Protein AF-A0A2C9WGQ6-F1 (afdb_monomer_lite)

Secondary structure (DSSP, 8-state):
--HHHHHHHHHHH-TTHHHHHHHHHHH-HHHHHHHHHHHHTSTTHHHHHHSTTHHHHHHHHHHHHSSSHHHHHHHHHHGGGGGGGGSTTTHHHHHTTTT--

InterPro domains:
  IPR001313 Pumilio RNA-binding repeat [PF22493] (8-82)
  IPR001313 Pumilio RNA-binding repeat [PS50302] (38-76)
  IPR001313 Pumilio RNA-binding repeat [SM00025] (2-37)
  IPR001313 Pumilio RNA-binding repeat [SM00025] (40-75)
  IPR011989 Armadillo-like helical [G3DSA:1.25.10.10] (3-96)
  IPR016024 Armadillo-type fold [SSF48371] (8-94)
  IPR033133 Pumilio homology domain [PS50303] (1-101)

Structure (mmCIF, N/CA/C/O backbone):
data_AF-A0A2C9WGQ6-F1
#
_entry.id   AF-A0A2C9WGQ6-F1
#
loop_
_atom_site.group_PDB
_atom_site.id
_atom_site.type_symbol
_atom_site.label_atom_id
_atom_site.label_alt_id
_atom_site.label_comp_id
_atom_site.label_asym_id
_atom_site.label_entity_id
_atom_site.label_seq_id
_atom_site.pdbx_PDB_ins_code
_atom_site.Cartn_x
_atom_site.Cartn_y
_atom_site.Cartn_z
_atom_site.occupancy
_atom_site.B_iso_or_equiv
_atom_site.auth_seq_id
_atom_site.auth_comp_id
_atom_site.auth_asym_id
_atom_site.auth_atom_id
_atom_site.pdbx_PDB_model_num
ATOM 1 N N . MET A 1 1 ? -4.616 17.389 -10.072 1.00 47.91 1 MET A N 1
ATOM 2 C CA . MET A 1 1 ? -4.421 15.949 -10.373 1.00 47.91 1 MET A CA 1
ATOM 3 C C . MET A 1 1 ? -3.066 15.595 -11.039 1.00 47.91 1 MET A C 1
ATOM 5 O O . MET A 1 1 ? -2.998 14.593 -11.734 1.00 47.91 1 MET A O 1
ATOM 9 N N . GLY A 1 2 ? -1.965 16.351 -10.857 1.00 51.56 2 GLY A N 1
ATOM 10 C CA . GLY A 1 2 ? -0.686 16.067 -11.560 1.00 51.56 2 GLY A CA 1
ATOM 11 C C . GLY A 1 2 ? 0.475 15.592 -10.676 1.00 51.56 2 GLY A C 1
ATOM 12 O O . GLY A 1 2 ? 1.221 14.695 -11.053 1.00 51.56 2 GLY A O 1
ATOM 13 N N . ILE A 1 3 ? 0.613 16.164 -9.478 1.00 53.56 3 ILE A N 1
ATOM 14 C CA . ILE A 1 3 ? 1.797 15.960 -8.627 1.00 53.56 3 ILE A CA 1
ATOM 15 C C . ILE A 1 3 ? 1.795 14.575 -7.973 1.00 53.56 3 ILE A C 1
ATOM 17 O O . ILE A 1 3 ? 2.830 13.920 -7.933 1.00 53.56 3 ILE A O 1
ATOM 21 N N . VAL A 1 4 ? 0.629 14.097 -7.528 1.00 53.28 4 VAL A N 1
ATOM 22 C CA . VAL A 1 4 ? 0.525 12.810 -6.823 1.00 53.28 4 VAL A CA 1
ATOM 23 C C . VAL A 1 4 ? 0.711 11.625 -7.777 1.00 53.28 4 VAL A C 1
ATOM 25 O O . VAL A 1 4 ? 1.389 10.672 -7.422 1.00 53.28 4 VAL A O 1
ATOM 28 N N . LYS A 1 5 ? 0.233 11.707 -9.028 1.00 61.09 5 LYS A N 1
ATOM 29 C CA . LYS A 1 5 ? 0.490 10.683 -10.062 1.00 61.09 5 LYS A CA 1
ATOM 30 C C . LYS A 1 5 ? 1.968 10.564 -10.430 1.00 61.09 5 LYS A C 1
ATOM 32 O O . LYS A 1 5 ? 2.477 9.456 -10.566 1.00 61.09 5 LYS A O 1
ATOM 37 N N . LEU A 1 6 ? 2.658 11.698 -10.565 1.00 61.84 6 LEU A N 1
ATOM 38 C CA . LEU A 1 6 ? 4.110 11.724 -10.766 1.00 61.84 6 LEU A CA 1
ATOM 39 C C . LEU A 1 6 ? 4.846 11.144 -9.553 1.00 61.84 6 LEU A C 1
ATOM 41 O O . LEU A 1 6 ? 5.769 10.354 -9.728 1.00 61.84 6 LEU A O 1
ATOM 45 N N . TRP A 1 7 ? 4.381 11.458 -8.342 1.00 64.50 7 TRP A N 1
ATOM 46 C CA . TRP A 1 7 ? 4.874 10.854 -7.105 1.00 64.50 7 TRP A CA 1
ATOM 47 C C . TRP A 1 7 ? 4.676 9.336 -7.077 1.00 64.50 7 TRP A C 1
ATOM 49 O O . TRP A 1 7 ? 5.628 8.618 -6.803 1.00 64.50 7 TRP A O 1
ATOM 59 N N . VAL A 1 8 ? 3.487 8.826 -7.411 1.00 63.38 8 VAL A N 1
ATOM 60 C CA . VAL A 1 8 ? 3.211 7.382 -7.427 1.00 63.38 8 VAL A CA 1
ATOM 61 C C . VAL A 1 8 ? 4.051 6.661 -8.480 1.00 63.38 8 VAL A C 1
ATOM 63 O O . VAL A 1 8 ? 4.644 5.633 -8.170 1.00 63.38 8 VAL A O 1
ATOM 66 N N . SER A 1 9 ? 4.213 7.220 -9.681 1.00 63.38 9 SER A N 1
ATOM 67 C CA . SER A 1 9 ? 5.140 6.659 -10.677 1.00 63.38 9 SER A CA 1
ATOM 68 C C . SER A 1 9 ? 6.601 6.675 -10.210 1.00 63.38 9 SER A C 1
ATOM 70 O O . SER A 1 9 ? 7.330 5.724 -10.485 1.00 63.38 9 SER A O 1
ATOM 72 N N . MET A 1 10 ? 7.036 7.702 -9.470 1.00 61.62 10 MET A N 1
ATOM 73 C CA . MET A 1 10 ? 8.375 7.737 -8.858 1.00 61.62 10 MET A CA 1
ATOM 74 C C . MET A 1 10 ? 8.555 6.678 -7.756 1.00 61.62 10 MET A C 1
ATOM 76 O O . MET A 1 10 ? 9.676 6.225 -7.528 1.00 61.62 10 MET A O 1
ATOM 80 N N . LEU A 1 11 ? 7.480 6.252 -7.083 1.00 62.12 11 LEU A N 1
ATOM 81 C CA . LEU A 1 11 ? 7.534 5.216 -6.041 1.00 62.12 11 LEU A CA 1
ATOM 82 C C . LEU A 1 11 ? 7.781 3.815 -6.590 1.00 62.12 11 LEU A C 1
ATOM 84 O O . LEU A 1 11 ? 8.416 3.012 -5.914 1.00 62.12 11 LEU A O 1
ATOM 88 N N . ILE A 1 12 ? 7.277 3.527 -7.791 1.00 57.38 12 ILE A N 1
ATOM 89 C CA . ILE A 1 12 ? 7.380 2.202 -8.421 1.00 57.38 12 ILE A CA 1
ATOM 90 C C . ILE A 1 12 ? 8.818 1.939 -8.913 1.00 57.38 12 ILE A C 1
ATOM 92 O O . ILE A 1 12 ? 9.214 0.793 -9.086 1.00 57.38 12 ILE A O 1
ATOM 96 N N . GLY A 1 13 ? 9.626 2.988 -9.109 1.00 56.69 13 GLY A N 1
ATOM 97 C CA . GLY A 1 13 ? 10.996 2.868 -9.621 1.00 56.69 13 GLY A CA 1
ATOM 98 C C . GLY A 1 13 ? 12.110 2.913 -8.571 1.00 56.69 13 GLY A C 1
ATOM 99 O O . GLY A 1 13 ? 13.167 2.334 -8.797 1.00 56.69 13 GLY A O 1
ATOM 100 N N . GLU A 1 14 ? 11.905 3.580 -7.429 1.00 58.41 14 GLU A N 1
ATOM 101 C CA . GLU A 1 14 ? 13.015 4.015 -6.567 1.00 58.41 14 GLU A CA 1
ATOM 102 C C . GLU A 1 14 ? 12.894 3.508 -5.116 1.00 58.41 14 GLU A C 1
ATOM 104 O O . GLU A 1 14 ? 11.983 3.874 -4.369 1.00 58.41 14 GLU A O 1
ATOM 109 N N . LYS A 1 15 ? 13.899 2.745 -4.659 1.00 55.25 15 LYS A N 1
ATOM 110 C CA . LYS A 1 15 ? 14.015 2.177 -3.293 1.00 55.25 15 LYS A CA 1
ATOM 111 C C . LYS A 1 15 ? 13.942 3.217 -2.158 1.00 55.25 15 LYS A C 1
ATOM 113 O O . LYS A 1 15 ? 13.620 2.872 -1.019 1.00 55.25 15 LYS A O 1
ATOM 118 N N . PHE A 1 16 ? 14.272 4.481 -2.431 1.00 56.97 16 PHE A N 1
ATOM 119 C CA . PHE A 1 16 ? 14.256 5.552 -1.427 1.00 56.97 16 PHE A CA 1
ATOM 120 C C . PHE A 1 16 ? 12.883 6.213 -1.277 1.00 56.97 16 PHE A C 1
ATOM 122 O O . PHE A 1 16 ? 12.516 6.606 -0.168 1.00 56.97 16 PHE A O 1
ATOM 129 N N . SER A 1 17 ? 12.098 6.281 -2.352 1.00 62.12 17 SER A N 1
ATOM 130 C CA . SER A 1 17 ? 10.806 6.972 -2.357 1.00 62.12 17 SER A CA 1
ATOM 131 C C . SER A 1 17 ? 9.753 6.244 -1.515 1.00 62.12 17 SER A C 1
ATOM 133 O O . SER A 1 17 ? 8.945 6.893 -0.848 1.00 62.12 17 SER A O 1
ATOM 135 N N . SER A 1 18 ? 9.797 4.908 -1.454 1.00 65.19 18 SER A N 1
ATOM 136 C CA . SER A 1 18 ? 8.864 4.105 -0.644 1.00 65.19 18 SER A CA 1
ATOM 137 C C . SER A 1 18 ? 8.924 4.445 0.852 1.00 65.19 18 SER A C 1
ATOM 139 O O . SER A 1 18 ? 7.886 4.536 1.508 1.00 65.19 18 SER A O 1
ATOM 141 N N . HIS A 1 19 ? 10.115 4.745 1.380 1.00 67.81 19 HIS A N 1
ATOM 142 C CA . HIS A 1 19 ? 10.305 5.158 2.775 1.00 67.81 19 HIS A CA 1
ATOM 143 C C . HIS A 1 19 ? 9.742 6.553 3.066 1.00 67.81 19 HIS A C 1
ATOM 145 O O . HIS A 1 19 ? 9.249 6.813 4.168 1.00 67.81 19 HIS A O 1
ATOM 151 N N . VAL A 1 20 ? 9.827 7.467 2.094 1.00 68.38 20 VAL A N 1
ATOM 152 C CA . VAL A 1 20 ? 9.270 8.820 2.228 1.00 68.38 20 VAL A CA 1
ATOM 153 C C . VAL A 1 20 ? 7.752 8.741 2.295 1.00 68.38 20 VAL A C 1
ATOM 155 O O . VAL A 1 20 ? 7.150 9.373 3.156 1.00 68.38 20 VAL A O 1
ATOM 158 N N . VAL A 1 21 ? 7.134 7.906 1.460 1.00 67.38 21 VAL A N 1
ATOM 159 C CA . VAL A 1 21 ? 5.676 7.749 1.448 1.00 67.38 21 VAL A CA 1
ATOM 160 C C . VAL A 1 21 ? 5.156 7.035 2.679 1.00 67.38 21 VAL A C 1
ATOM 162 O O . VAL A 1 21 ? 4.131 7.447 3.214 1.00 67.38 21 VAL A O 1
ATOM 165 N N . GLU A 1 22 ? 5.880 6.051 3.203 1.00 69.44 22 GLU A N 1
ATOM 166 C CA . GLU A 1 22 ? 5.531 5.462 4.493 1.00 69.44 22 GLU A CA 1
ATOM 167 C C . GLU A 1 22 ? 5.555 6.512 5.617 1.00 69.44 22 GLU A C 1
ATOM 169 O O . GLU A 1 22 ? 4.627 6.592 6.427 1.00 69.44 22 GLU A O 1
ATOM 174 N N . LYS A 1 23 ? 6.569 7.391 5.628 1.00 71.00 23 LYS A N 1
ATOM 175 C CA . LYS A 1 23 ? 6.609 8.522 6.563 1.00 71.00 23 LYS A CA 1
ATOM 176 C C . LYS A 1 23 ? 5.469 9.508 6.318 1.00 71.00 23 LYS A C 1
ATOM 178 O O . LYS A 1 23 ? 4.861 9.926 7.299 1.00 71.00 23 LYS A O 1
ATOM 183 N N . CYS A 1 24 ? 5.150 9.861 5.076 1.00 71.44 24 CYS A N 1
ATOM 184 C CA . CYS A 1 24 ? 4.039 10.762 4.765 1.00 71.44 24 CYS A CA 1
ATOM 185 C C . CYS A 1 24 ? 2.698 10.171 5.207 1.00 71.44 24 CYS A C 1
ATOM 187 O O . CYS A 1 24 ? 1.962 10.844 5.914 1.00 71.44 24 CYS A O 1
ATOM 189 N N . LEU A 1 25 ? 2.415 8.902 4.902 1.00 71.81 25 LEU A N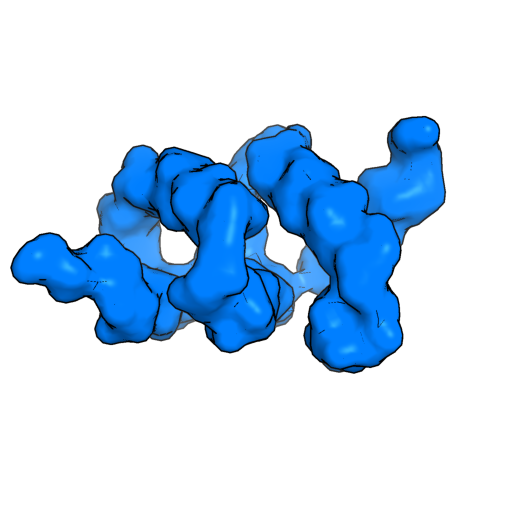 1
ATOM 190 C CA . LEU A 1 25 ? 1.202 8.213 5.358 1.00 71.81 25 LEU A CA 1
ATOM 191 C C . LEU A 1 25 ? 1.074 8.229 6.890 1.00 71.81 25 LEU A C 1
ATOM 193 O O . LEU A 1 25 ? -0.036 8.339 7.420 1.00 71.81 25 LEU A O 1
ATOM 197 N N . LYS A 1 26 ? 2.205 8.135 7.601 1.00 70.69 26 LYS A N 1
ATOM 198 C CA . LYS A 1 26 ? 2.259 8.112 9.067 1.00 70.69 26 LYS A CA 1
ATOM 199 C C . LYS A 1 26 ? 2.158 9.497 9.716 1.00 70.69 26 LYS A C 1
ATOM 201 O O . LYS A 1 26 ? 1.606 9.588 10.805 1.00 70.69 26 LYS A O 1
ATOM 206 N N . HIS A 1 27 ? 2.685 10.548 9.084 1.00 71.69 27 HIS A N 1
ATOM 207 C CA . HIS A 1 27 ? 2.777 11.890 9.683 1.00 71.69 27 HIS A CA 1
ATOM 208 C C . HIS A 1 27 ? 1.782 12.907 9.103 1.00 71.69 27 HIS A C 1
ATOM 210 O O . HIS A 1 27 ? 1.551 13.933 9.733 1.00 71.69 27 HIS A O 1
ATOM 216 N N . LEU A 1 28 ? 1.198 12.649 7.929 1.00 69.38 28 LEU A N 1
ATOM 217 C CA . LEU A 1 28 ? 0.277 13.557 7.240 1.00 69.38 28 LEU A CA 1
ATOM 218 C C . LEU A 1 28 ? -1.091 12.887 7.094 1.00 69.38 28 LEU A C 1
ATOM 220 O O . LEU A 1 28 ? -1.316 12.099 6.176 1.00 69.38 28 LEU A O 1
ATOM 224 N N . ASP A 1 29 ? -2.004 13.204 8.010 1.00 69.31 29 ASP A N 1
ATOM 225 C CA . ASP A 1 29 ? -3.366 12.661 7.998 1.00 69.31 29 ASP A CA 1
ATOM 226 C C . ASP A 1 29 ? -4.188 13.222 6.822 1.00 69.31 29 ASP A C 1
ATOM 228 O O . ASP A 1 29 ? -4.802 12.462 6.081 1.00 69.31 29 ASP A O 1
ATOM 232 N N . GLU A 1 30 ? -4.083 14.530 6.553 1.00 69.62 30 GLU A N 1
ATOM 233 C CA . GLU A 1 30 ? -4.812 15.207 5.464 1.00 69.62 30 GLU A CA 1
ATOM 234 C C . GLU A 1 30 ? -4.429 14.693 4.068 1.00 69.62 30 GLU A C 1
ATOM 236 O O . GLU A 1 30 ? -5.261 14.608 3.168 1.00 69.62 30 GLU A O 1
ATOM 241 N N . SER A 1 31 ? -3.167 14.302 3.873 1.00 72.19 31 SER A N 1
ATOM 242 C CA . SER A 1 31 ? -2.709 13.739 2.598 1.00 72.19 31 SER A CA 1
ATOM 243 C C . SER A 1 31 ? -2.963 12.235 2.485 1.00 72.19 31 SER A C 1
ATOM 245 O O . SER A 1 31 ? -2.860 11.689 1.387 1.00 72.19 31 SER A O 1
ATOM 247 N N . ARG A 1 32 ? -3.300 11.543 3.584 1.00 77.62 32 ARG A N 1
ATOM 248 C CA . ARG A 1 32 ? -3.502 10.086 3.593 1.00 77.62 32 ARG A CA 1
ATOM 249 C C . ARG A 1 32 ? -4.655 9.677 2.690 1.00 77.62 32 ARG A C 1
ATOM 251 O O . ARG A 1 32 ? -4.494 8.766 1.884 1.00 77.62 32 ARG A O 1
ATOM 258 N N . GLU A 1 33 ? -5.789 10.357 2.813 1.00 81.12 33 GLU A N 1
ATOM 259 C CA . GLU A 1 33 ? -6.967 10.109 1.981 1.00 81.12 33 GLU A CA 1
ATOM 260 C C . GLU A 1 33 ? -6.628 10.263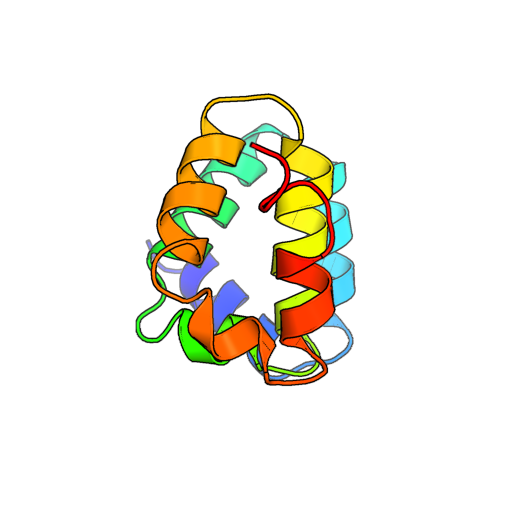 0.496 1.00 81.12 33 GLU A C 1
ATOM 262 O O . GLU A 1 33 ? -6.860 9.347 -0.293 1.00 81.12 33 GLU A O 1
ATOM 267 N N . GLN A 1 34 ? -5.971 11.366 0.125 1.00 80.44 34 GLN A N 1
ATOM 268 C CA . GLN A 1 34 ? -5.569 11.616 -1.259 1.00 80.44 34 GLN A CA 1
ATOM 269 C C . GLN A 1 34 ? -4.598 10.553 -1.789 1.00 80.44 34 GLN A C 1
ATOM 271 O O . GLN A 1 34 ? -4.760 10.086 -2.915 1.00 80.44 34 GLN A O 1
ATOM 276 N N . ILE A 1 35 ? -3.608 10.143 -0.986 1.00 78.50 35 ILE A N 1
ATOM 277 C CA . ILE A 1 35 ? -2.643 9.100 -1.367 1.00 78.50 35 ILE A CA 1
ATOM 278 C C . ILE A 1 35 ? -3.360 7.769 -1.604 1.00 78.50 35 ILE A C 1
ATOM 280 O O . ILE A 1 35 ? -3.070 7.089 -2.585 1.00 78.50 35 ILE A O 1
ATOM 284 N N . ILE A 1 36 ? -4.300 7.396 -0.736 1.00 82.38 36 ILE A N 1
ATOM 285 C CA . ILE A 1 36 ? -5.043 6.138 -0.858 1.00 82.38 36 ILE A CA 1
ATOM 286 C C . ILE A 1 36 ? -5.936 6.151 -2.091 1.00 82.38 36 ILE A C 1
ATOM 288 O O . ILE A 1 36 ? -5.902 5.194 -2.860 1.00 82.38 36 ILE A O 1
ATOM 292 N N . HIS A 1 37 ? -6.679 7.237 -2.309 1.00 83.81 37 HIS A N 1
ATOM 293 C CA . HIS A 1 37 ? -7.510 7.394 -3.499 1.00 83.81 37 HIS A CA 1
ATOM 294 C C . HIS A 1 37 ? -6.694 7.323 -4.792 1.00 83.81 37 HIS A C 1
ATOM 296 O O . HIS A 1 37 ? -7.144 6.728 -5.767 1.00 83.81 37 HIS A O 1
ATOM 302 N N . GLU A 1 38 ? -5.486 7.881 -4.812 1.00 81.50 38 GLU A N 1
ATOM 303 C CA . GLU A 1 38 ? -4.607 7.777 -5.977 1.00 81.50 38 GLU A CA 1
ATOM 304 C C . GLU A 1 38 ? -4.020 6.369 -6.127 1.00 81.50 38 GLU A C 1
ATOM 306 O O . GLU A 1 38 ? -3.994 5.859 -7.243 1.00 81.50 38 GLU A O 1
ATOM 311 N N . LEU A 1 39 ? -3.630 5.701 -5.032 1.00 80.06 39 LEU A N 1
ATOM 312 C CA . LEU A 1 39 ? -3.136 4.316 -5.055 1.00 80.06 39 LEU A CA 1
ATOM 313 C C . LEU A 1 39 ? -4.159 3.358 -5.673 1.00 80.06 39 LEU A C 1
ATOM 315 O O . LEU A 1 39 ? -3.802 2.594 -6.566 1.00 80.06 39 LEU A O 1
ATOM 319 N N . ILE A 1 40 ? -5.421 3.417 -5.243 1.00 83.12 40 ILE A N 1
ATOM 320 C CA . ILE A 1 40 ? -6.491 2.564 -5.793 1.00 83.12 40 ILE A CA 1
ATOM 321 C C . ILE A 1 40 ? -6.906 2.973 -7.216 1.00 83.12 40 ILE A C 1
ATOM 323 O O . ILE A 1 40 ? -7.476 2.170 -7.945 1.00 83.12 40 ILE A O 1
ATOM 327 N N . SER A 1 41 ? -6.620 4.216 -7.620 1.00 84.00 41 SER A N 1
ATOM 328 C CA . SER A 1 41 ? -6.895 4.744 -8.964 1.00 84.00 41 SER A CA 1
ATOM 329 C C . SER A 1 41 ? -5.787 4.395 -9.970 1.00 84.00 41 SER A C 1
ATOM 331 O O . SER A 1 41 ? -5.907 4.686 -11.165 1.00 84.00 41 SER A O 1
ATOM 333 N N . VAL A 1 42 ? -4.694 3.759 -9.524 1.00 79.88 42 VAL A N 1
ATOM 334 C CA . VAL A 1 42 ? -3.611 3.346 -10.420 1.00 79.88 42 VAL A CA 1
ATOM 335 C C . VAL A 1 42 ? -4.110 2.278 -11.398 1.00 79.88 42 VAL A C 1
ATOM 337 O O . VAL A 1 42 ? -4.548 1.204 -10.978 1.00 79.88 42 VAL A O 1
ATOM 340 N N . PRO A 1 43 ? -3.985 2.514 -12.719 1.0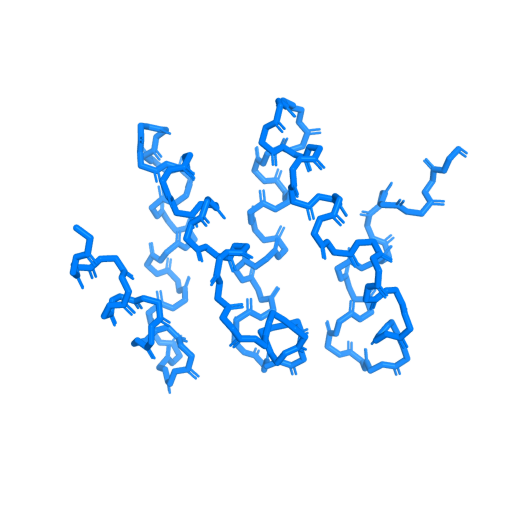0 70.06 43 PRO A N 1
ATOM 341 C CA . PRO A 1 43 ? -4.237 1.472 -13.698 1.00 70.06 43 PRO A CA 1
ATOM 342 C C . PRO A 1 43 ? -3.192 0.365 -13.517 1.00 70.06 43 PRO A C 1
ATOM 344 O O . PRO A 1 43 ? -1.994 0.626 -13.630 1.00 70.06 43 PRO A O 1
ATOM 347 N N . ARG A 1 44 ? -3.664 -0.865 -13.273 1.00 78.81 44 ARG A N 1
ATOM 348 C CA . ARG A 1 44 ? -2.875 -2.052 -12.883 1.00 78.81 44 ARG A CA 1
ATOM 349 C C . ARG A 1 44 ? -2.424 -2.052 -11.421 1.00 78.81 44 ARG A C 1
ATOM 351 O O . ARG A 1 44 ? -1.253 -2.278 -11.115 1.00 78.81 44 ARG A O 1
ATOM 358 N N . PHE A 1 45 ? -3.366 -1.845 -10.507 1.00 81.75 45 PHE A N 1
ATOM 359 C CA . PHE A 1 45 ? -3.144 -2.009 -9.070 1.00 81.75 45 PHE A CA 1
ATOM 360 C C . PHE A 1 45 ? -2.524 -3.379 -8.720 1.00 81.75 45 PHE A C 1
ATOM 362 O O . PHE A 1 45 ? -1.667 -3.462 -7.840 1.00 81.75 45 PHE A O 1
ATOM 369 N N . GLU A 1 46 ? -2.830 -4.443 -9.476 1.00 80.00 46 GLU A N 1
ATOM 370 C CA . GLU A 1 46 ? -2.186 -5.753 -9.325 1.00 80.00 46 GLU A CA 1
ATOM 371 C C . GLU A 1 46 ? -0.661 -5.735 -9.494 1.00 80.00 46 GLU A C 1
ATOM 373 O O . GLU A 1 46 ? 0.023 -6.583 -8.917 1.00 80.00 46 GLU A O 1
ATOM 378 N N . GLN A 1 47 ? -0.114 -4.798 -10.276 1.00 81.06 47 GLN A N 1
ATOM 379 C CA . GLN A 1 47 ? 1.332 -4.655 -10.426 1.00 81.06 47 GLN A CA 1
ATOM 380 C C . GLN A 1 47 ? 1.944 -4.045 -9.170 1.00 81.06 47 GLN A C 1
ATOM 382 O O . GLN A 1 47 ? 2.994 -4.507 -8.745 1.00 81.06 47 GLN A O 1
ATOM 387 N N . LEU A 1 48 ? 1.266 -3.094 -8.518 1.00 78.75 48 LEU A N 1
ATOM 388 C CA . LEU A 1 48 ? 1.726 -2.521 -7.248 1.00 78.75 48 LEU A CA 1
ATOM 389 C C . LEU A 1 48 ? 1.781 -3.567 -6.133 1.00 78.75 48 LEU A C 1
ATOM 391 O O . LEU A 1 48 ? 2.705 -3.564 -5.323 1.00 78.75 48 LEU A O 1
ATOM 395 N N . LEU A 1 49 ? 0.801 -4.475 -6.100 1.00 79.44 49 LEU A N 1
ATOM 396 C CA . LEU A 1 49 ? 0.747 -5.559 -5.115 1.00 79.44 49 LEU A CA 1
ATOM 397 C C . LEU A 1 49 ? 1.908 -6.552 -5.267 1.00 79.44 49 LEU A C 1
ATOM 399 O O . LEU A 1 49 ? 2.339 -7.153 -4.282 1.00 79.44 49 LEU A O 1
ATOM 403 N N . GLN A 1 50 ? 2.392 -6.737 -6.493 1.00 78.88 50 GLN A N 1
ATOM 404 C CA . GLN A 1 50 ? 3.457 -7.683 -6.832 1.00 78.88 50 GLN A CA 1
ATOM 405 C C . GLN A 1 50 ? 4.839 -7.032 -6.918 1.00 78.88 50 GLN A C 1
ATOM 407 O O . GLN A 1 50 ? 5.846 -7.739 -6.920 1.00 78.88 50 GLN A O 1
ATOM 412 N N . ASP A 1 51 ? 4.891 -5.704 -6.990 1.00 79.62 51 ASP A N 1
ATOM 413 C CA . ASP A 1 51 ? 6.125 -4.941 -7.073 1.00 79.62 51 ASP A CA 1
ATOM 414 C C . ASP A 1 51 ? 6.912 -5.043 -5.758 1.00 79.62 51 ASP A C 1
ATOM 416 O O . ASP A 1 51 ? 6.326 -4.854 -4.689 1.00 79.62 51 ASP A O 1
ATOM 420 N N . PRO A 1 52 ? 8.230 -5.311 -5.791 1.00 72.44 52 PRO A N 1
ATOM 421 C CA . PRO A 1 52 ? 9.051 -5.512 -4.599 1.00 72.44 52 PRO A CA 1
ATOM 422 C C . PRO A 1 52 ? 9.155 -4.289 -3.675 1.00 72.44 52 PRO A C 1
ATOM 424 O O . PRO A 1 52 ? 9.517 -4.474 -2.512 1.00 72.44 52 PRO A O 1
ATOM 427 N N . PHE A 1 53 ? 8.822 -3.078 -4.129 1.00 73.88 53 PHE A N 1
ATOM 428 C CA . PHE A 1 53 ? 8.853 -1.853 -3.324 1.00 73.88 53 PHE A CA 1
ATOM 429 C C . PHE A 1 53 ? 7.451 -1.313 -3.030 1.00 73.88 53 PHE A C 1
ATOM 431 O O . PHE A 1 53 ? 7.154 -0.989 -1.878 1.00 73.88 53 PHE A O 1
ATOM 438 N N . ALA A 1 54 ? 6.564 -1.258 -4.024 1.00 75.25 54 ALA A N 1
ATOM 439 C CA . ALA A 1 54 ? 5.220 -0.715 -3.852 1.00 75.25 54 ALA A CA 1
ATOM 440 C C . ALA A 1 54 ? 4.339 -1.595 -2.948 1.00 75.25 54 ALA A C 1
ATOM 442 O O . ALA A 1 54 ? 3.480 -1.062 -2.241 1.00 75.25 54 ALA A O 1
ATOM 443 N N . ASN A 1 55 ? 4.611 -2.907 -2.854 1.00 80.25 55 ASN A N 1
ATOM 444 C CA . ASN A 1 55 ? 3.903 -3.788 -1.918 1.00 80.25 55 ASN A CA 1
ATOM 445 C C . ASN A 1 55 ? 4.027 -3.318 -0.455 1.00 80.25 55 ASN A C 1
ATOM 447 O O . ASN A 1 55 ? 3.107 -3.530 0.338 1.00 80.25 55 ASN A O 1
ATOM 451 N N . TYR A 1 56 ? 5.138 -2.666 -0.089 1.00 79.25 56 TYR A N 1
ATOM 452 C CA . TYR A 1 56 ? 5.341 -2.134 1.260 1.00 79.25 56 TYR A CA 1
ATOM 453 C C . TYR A 1 56 ? 4.451 -0.923 1.519 1.00 79.25 56 TYR A C 1
ATOM 455 O O . TYR A 1 56 ? 3.921 -0.778 2.613 1.00 79.25 56 TYR A O 1
ATOM 463 N N . ILE A 1 57 ? 4.212 -0.095 0.501 1.00 78.44 57 ILE A N 1
ATOM 464 C CA . ILE A 1 57 ? 3.333 1.072 0.611 1.00 78.44 57 ILE A CA 1
ATOM 465 C C . ILE A 1 57 ? 1.897 0.620 0.861 1.00 78.44 57 ILE A C 1
ATOM 467 O O . ILE A 1 57 ? 1.235 1.177 1.730 1.00 78.44 57 ILE A O 1
ATOM 471 N N . ILE A 1 58 ? 1.432 -0.422 0.164 1.00 82.56 58 ILE A N 1
ATOM 472 C CA . ILE A 1 58 ? 0.096 -0.991 0.391 1.00 82.56 58 ILE A CA 1
ATOM 473 C C . ILE A 1 58 ? -0.010 -1.605 1.793 1.00 82.56 58 ILE A C 1
ATOM 475 O O . ILE A 1 58 ? -0.995 -1.366 2.490 1.00 82.56 58 ILE A O 1
ATOM 479 N N . GLN A 1 59 ? 1.014 -2.339 2.245 1.00 81.12 59 GLN A N 1
ATOM 480 C CA . GLN A 1 59 ? 1.063 -2.873 3.614 1.00 81.12 59 GLN A CA 1
ATOM 481 C C . GLN A 1 59 ? 1.014 -1.760 4.661 1.00 81.12 59 GLN A C 1
ATOM 483 O O . GLN A 1 59 ? 0.246 -1.852 5.616 1.00 81.12 59 GLN A O 1
ATOM 488 N N . SER A 1 60 ? 1.805 -0.706 4.475 1.00 82.00 60 SER A N 1
ATOM 489 C CA . SER A 1 60 ? 1.855 0.438 5.379 1.00 82.00 60 SER A CA 1
ATOM 490 C C . SER A 1 60 ? 0.550 1.227 5.351 1.00 82.00 60 SER A C 1
ATOM 492 O O . SER A 1 60 ? 0.041 1.582 6.411 1.00 82.00 60 SER A O 1
ATOM 494 N N . ALA A 1 61 ? -0.060 1.416 4.180 1.00 83.00 61 ALA A N 1
ATOM 495 C CA . ALA A 1 61 ? -1.373 2.034 4.054 1.00 83.00 61 ALA A CA 1
ATOM 496 C C . ALA A 1 61 ? -2.440 1.233 4.813 1.00 83.00 61 ALA A C 1
ATOM 498 O O . ALA A 1 61 ? -3.138 1.819 5.632 1.00 83.00 61 ALA A O 1
ATOM 499 N N . LEU A 1 62 ? -2.509 -0.093 4.634 1.00 82.19 62 LEU A N 1
ATOM 500 C CA . LEU A 1 62 ? -3.417 -0.977 5.383 1.00 82.19 62 LEU A CA 1
ATOM 501 C C . LEU A 1 62 ? -3.132 -0.976 6.893 1.00 82.19 62 LEU A C 1
ATOM 503 O O . LEU A 1 62 ? -4.051 -0.972 7.709 1.00 82.19 62 LEU A O 1
ATOM 507 N N . ALA A 1 63 ? -1.858 -0.963 7.291 1.00 82.25 63 ALA A N 1
ATOM 508 C CA . ALA A 1 63 ? -1.461 -0.930 8.695 1.00 82.25 63 ALA A CA 1
ATOM 509 C C . ALA A 1 63 ? -1.828 0.391 9.383 1.00 82.25 63 ALA A C 1
ATOM 511 O O . ALA A 1 63 ? -2.181 0.379 10.563 1.00 82.25 63 ALA A O 1
ATOM 512 N N . ILE A 1 64 ? -1.740 1.509 8.661 1.00 80.94 64 ILE A N 1
ATOM 513 C CA . ILE A 1 64 ? -2.058 2.848 9.162 1.00 80.94 64 ILE A CA 1
ATOM 514 C C . ILE A 1 64 ? -3.569 3.076 9.160 1.00 80.94 64 ILE A C 1
ATOM 516 O O . ILE A 1 64 ? -4.097 3.639 10.114 1.00 80.94 64 ILE A O 1
ATOM 520 N N . THR A 1 65 ? -4.283 2.602 8.137 1.00 79.12 65 THR A N 1
ATOM 521 C CA . THR A 1 65 ? -5.740 2.750 8.061 1.00 79.12 65 THR A CA 1
ATOM 522 C C . THR A 1 65 ? -6.513 1.712 8.847 1.00 79.12 65 THR A C 1
ATOM 524 O O . THR A 1 65 ? -7.725 1.799 8.816 1.00 79.12 65 THR A O 1
ATOM 527 N N . LYS A 1 66 ? -5.871 0.788 9.578 1.00 70.44 66 LYS A N 1
ATOM 528 C CA . LYS A 1 66 ? -6.462 -0.334 10.350 1.00 70.44 66 LYS A CA 1
ATOM 529 C C . LYS A 1 66 ? -7.895 -0.165 10.887 1.00 70.44 66 LYS A C 1
ATOM 531 O O . LYS A 1 66 ? -8.614 -1.159 10.961 1.00 70.44 66 LYS A O 1
ATOM 536 N N . GLN A 1 67 ? -8.311 1.037 11.286 1.00 67.62 67 GLN A N 1
ATOM 537 C CA . GLN A 1 67 ? -9.721 1.395 11.432 1.00 67.62 67 GLN A CA 1
ATOM 538 C C . GLN A 1 67 ? -10.056 2.685 10.668 1.00 67.62 67 GLN A C 1
ATOM 540 O O . GLN A 1 67 ? -9.426 3.719 10.875 1.00 67.62 67 GLN A O 1
ATOM 545 N N . GLY A 1 68 ? -11.089 2.631 9.822 1.00 79.38 68 GLY A N 1
ATOM 546 C CA . GLY A 1 68 ? -11.656 3.806 9.158 1.00 79.38 68 GLY A CA 1
ATOM 547 C C . GLY A 1 68 ? -12.254 3.510 7.777 1.00 79.38 68 GLY A C 1
ATOM 548 O O . GLY A 1 68 ? -12.041 2.428 7.229 1.00 79.38 68 GLY A O 1
ATOM 549 N N . PRO A 1 69 ? -12.973 4.476 7.179 1.00 82.19 69 PRO A N 1
ATOM 550 C CA . PRO A 1 69 ? -13.561 4.331 5.843 1.00 82.19 69 PRO A CA 1
ATOM 551 C C . PRO A 1 69 ? -12.504 4.079 4.755 1.00 82.19 69 PRO A C 1
ATOM 553 O O . PRO A 1 69 ? -12.736 3.299 3.834 1.00 82.19 69 PRO A O 1
ATOM 556 N N . LEU A 1 70 ? -11.306 4.655 4.912 1.00 83.94 70 LEU A N 1
ATOM 557 C CA . LEU A 1 70 ? -10.172 4.450 4.005 1.00 83.94 70 LEU A CA 1
ATOM 558 C C . LEU A 1 70 ? -9.655 3.005 4.011 1.00 83.94 70 LEU A C 1
ATOM 560 O O . LEU A 1 70 ? -9.177 2.525 2.986 1.00 83.94 70 LEU A O 1
ATOM 564 N N . HIS A 1 71 ? -9.765 2.303 5.144 1.00 84.12 71 HIS A N 1
ATOM 565 C CA . HIS A 1 71 ? -9.406 0.887 5.232 1.00 84.12 71 HIS A CA 1
ATOM 566 C C . HIS A 1 71 ? -10.294 0.049 4.334 1.00 84.12 71 HIS A C 1
ATOM 568 O O . HIS A 1 71 ? -9.797 -0.734 3.535 1.00 84.12 71 HIS A O 1
ATOM 574 N N . SER A 1 72 ? -11.609 0.235 4.463 1.00 83.69 72 SER A N 1
ATOM 575 C CA . SER A 1 72 ? -12.598 -0.507 3.689 1.00 83.69 72 SER A CA 1
ATOM 576 C C . SER A 1 72 ? -12.413 -0.261 2.197 1.00 83.69 72 SER A C 1
ATOM 578 O O . SER A 1 72 ? -12.474 -1.209 1.430 1.00 83.69 72 SER A O 1
ATOM 580 N N . LEU A 1 73 ? -12.090 0.973 1.800 1.00 86.31 73 LEU A N 1
ATOM 581 C CA . LEU A 1 73 ? -11.763 1.334 0.417 1.00 86.31 73 LEU A CA 1
ATOM 582 C C . LEU A 1 73 ? -10.533 0.585 -0.119 1.00 86.31 73 LEU A C 1
ATOM 584 O O . LEU A 1 73 ? -10.563 0.041 -1.220 1.00 86.31 73 LEU A O 1
ATOM 588 N N . LEU A 1 74 ? -9.458 0.519 0.670 1.00 84.38 74 LEU A N 1
ATOM 589 C CA . LEU A 1 74 ? -8.256 -0.248 0.327 1.00 84.38 74 LEU A CA 1
ATOM 590 C C . LEU A 1 74 ? -8.530 -1.749 0.267 1.00 84.38 74 LEU A C 1
ATOM 592 O O . LEU A 1 74 ? -8.058 -2.420 -0.645 1.00 84.38 74 LEU A O 1
ATOM 596 N N . VAL A 1 75 ? -9.285 -2.277 1.230 1.00 83.25 75 VAL A N 1
ATOM 597 C CA . VAL A 1 75 ? -9.675 -3.689 1.260 1.00 83.25 75 VAL A CA 1
ATOM 598 C C . VAL A 1 75 ? -10.484 -4.024 0.017 1.00 83.25 75 VAL A C 1
ATOM 600 O O . VAL A 1 75 ? -10.155 -5.003 -0.637 1.00 83.25 75 VAL A O 1
ATOM 603 N N . ASP A 1 76 ? -11.478 -3.210 -0.334 1.00 85.44 76 ASP A N 1
ATOM 604 C CA . ASP A 1 76 ? -12.341 -3.414 -1.500 1.00 85.44 76 ASP A CA 1
ATOM 605 C C . ASP A 1 76 ? -11.538 -3.412 -2.808 1.00 85.44 76 ASP A C 1
ATOM 607 O O . ASP A 1 76 ? -11.722 -4.287 -3.649 1.00 85.44 76 ASP A O 1
ATOM 611 N N . ALA A 1 77 ? -10.543 -2.525 -2.925 1.00 84.56 77 ALA A N 1
ATOM 612 C CA . ALA A 1 77 ? -9.620 -2.515 -4.057 1.00 84.56 77 ALA A CA 1
ATOM 613 C C . ALA A 1 77 ? -8.697 -3.748 -4.096 1.00 84.56 77 ALA A C 1
ATOM 615 O O . ALA A 1 77 ? -8.385 -4.255 -5.168 1.00 84.56 77 ALA A O 1
ATOM 616 N N . VAL A 1 78 ? -8.249 -4.256 -2.943 1.00 82.62 78 VAL A N 1
ATOM 617 C CA . VAL A 1 78 ? -7.318 -5.397 -2.835 1.00 82.62 78 VAL A CA 1
ATOM 618 C C . VAL A 1 78 ? -8.040 -6.753 -2.946 1.00 82.62 78 VAL A C 1
ATOM 620 O O . VAL A 1 78 ? -7.468 -7.718 -3.458 1.00 82.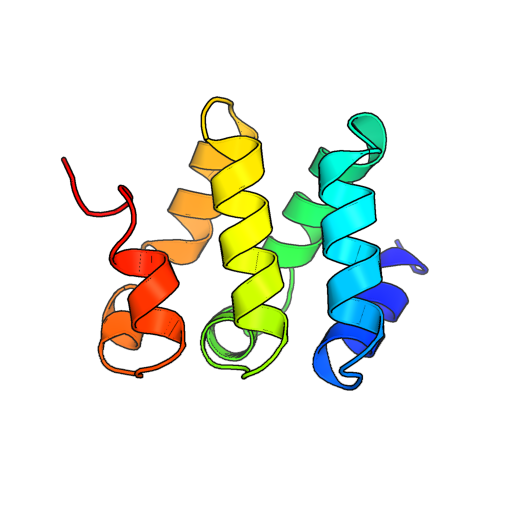62 78 VAL A O 1
ATOM 623 N N . GLN A 1 79 ? -9.297 -6.845 -2.505 1.00 82.19 79 GLN A N 1
ATOM 624 C CA . GLN A 1 79 ? -10.117 -8.062 -2.450 1.00 82.19 79 GLN A CA 1
ATOM 625 C C . GLN A 1 79 ? -10.265 -8.803 -3.792 1.00 82.19 79 GLN A C 1
ATOM 627 O O . GLN A 1 79 ? -10.104 -10.029 -3.782 1.00 82.19 79 GLN A O 1
ATOM 632 N N . PRO A 1 80 ? -10.519 -8.153 -4.948 1.00 82.38 80 PRO A N 1
ATOM 633 C CA . PRO A 1 80 ? -10.587 -8.851 -6.236 1.00 82.38 80 PRO A CA 1
ATOM 634 C C . PRO A 1 80 ? -9.238 -9.450 -6.658 1.00 82.38 80 PRO A C 1
ATOM 636 O O . PRO A 1 80 ? -9.194 -10.399 -7.438 1.00 82.38 80 PRO A O 1
ATOM 639 N N . HIS A 1 81 ? -8.133 -8.958 -6.096 1.00 80.88 81 HIS A N 1
ATOM 640 C CA . HIS A 1 81 ? -6.779 -9.410 -6.396 1.00 80.88 81 HIS A CA 1
ATOM 641 C C . HIS A 1 81 ? -6.251 -10.460 -5.407 1.00 80.88 81 HIS A C 1
ATOM 643 O O . HIS A 1 81 ? -5.051 -10.731 -5.384 1.00 80.88 81 HIS A O 1
ATOM 649 N N . VAL A 1 82 ? -7.119 -11.096 -4.607 1.00 72.19 82 VAL A N 1
ATOM 650 C CA . VAL A 1 82 ? -6.721 -12.131 -3.630 1.00 72.19 82 VAL A CA 1
ATOM 651 C C . VAL A 1 82 ? -5.964 -13.302 -4.264 1.00 72.19 82 VAL A C 1
ATOM 653 O O . VAL A 1 82 ? -5.133 -13.935 -3.615 1.00 72.19 82 VAL A O 1
ATOM 656 N N . THR A 1 83 ? -6.197 -13.564 -5.551 1.00 71.44 83 THR A N 1
ATOM 657 C CA . THR A 1 83 ? -5.487 -14.575 -6.348 1.00 71.44 83 THR A CA 1
ATOM 658 C C . THR A 1 83 ? -3.983 -14.301 -6.434 1.00 71.44 83 THR A C 1
ATOM 660 O O . THR A 1 83 ? -3.187 -15.236 -6.537 1.00 71.44 83 THR A O 1
ATOM 663 N N . LEU A 1 84 ? -3.564 -13.040 -6.279 1.00 72.75 84 LEU A N 1
ATOM 664 C CA . LEU A 1 84 ? -2.158 -12.648 -6.208 1.00 72.75 84 LEU A CA 1
ATOM 665 C C . LEU A 1 84 ? -1.490 -13.071 -4.898 1.00 72.75 84 LEU A C 1
ATOM 667 O O . LEU A 1 84 ? -0.270 -13.021 -4.822 1.00 72.75 84 LEU A O 1
ATOM 671 N N . CYS A 1 85 ? -2.218 -13.535 -3.877 1.00 64.75 85 CYS A N 1
ATOM 672 C CA . CYS A 1 85 ? -1.633 -14.098 -2.650 1.00 64.75 85 CYS A CA 1
ATOM 673 C C . CYS A 1 85 ? -0.685 -15.288 -2.925 1.00 64.75 85 CYS A C 1
ATOM 675 O O . CYS A 1 85 ?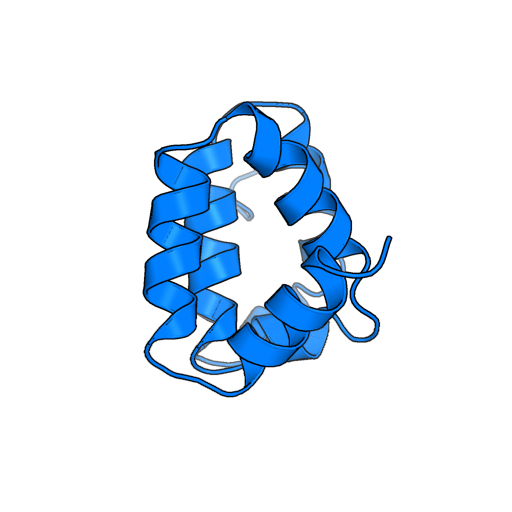 0.162 -15.619 -2.093 1.00 64.75 85 CYS A O 1
ATOM 677 N N . SER A 1 86 ? -0.776 -15.904 -4.112 1.00 65.25 86 SER A N 1
ATOM 678 C CA . SER A 1 86 ? 0.186 -16.913 -4.567 1.00 65.25 86 SER A CA 1
ATOM 679 C C . SER A 1 86 ? 1.597 -16.354 -4.791 1.00 65.25 86 SER A C 1
ATOM 681 O O . SER A 1 86 ? 2.564 -17.110 -4.710 1.00 65.25 86 SER A O 1
ATOM 683 N N . ASN A 1 87 ? 1.739 -15.057 -5.077 1.00 69.06 87 ASN A N 1
ATOM 684 C CA . ASN A 1 87 ? 3.038 -14.414 -5.227 1.00 69.06 87 ASN A CA 1
ATOM 685 C C . ASN A 1 87 ? 3.614 -14.090 -3.824 1.00 69.06 87 ASN A C 1
ATOM 687 O O . ASN A 1 87 ? 2.911 -13.519 -2.982 1.00 69.06 87 ASN A O 1
ATOM 691 N N . PRO A 1 88 ? 4.878 -14.467 -3.532 1.00 66.38 88 PRO A N 1
ATOM 692 C CA . PRO A 1 88 ? 5.496 -14.283 -2.217 1.00 66.38 88 PRO A CA 1
ATOM 693 C C . PRO A 1 88 ? 5.479 -12.836 -1.700 1.00 66.38 88 PRO A C 1
ATOM 695 O O . PRO A 1 88 ? 5.442 -12.645 -0.483 1.00 66.38 88 PRO A O 1
ATOM 698 N N . TYR A 1 89 ? 5.466 -11.830 -2.582 1.00 67.06 89 TYR A N 1
ATOM 699 C CA . TYR A 1 89 ? 5.442 -10.414 -2.191 1.00 67.06 89 TYR A CA 1
ATOM 700 C C . TYR A 1 89 ? 4.059 -9.962 -1.698 1.00 67.06 89 TYR A C 1
ATOM 702 O O . TYR A 1 89 ? 3.926 -9.412 -0.604 1.00 67.06 89 TYR A O 1
ATOM 710 N N . SER A 1 90 ? 3.006 -10.275 -2.449 1.00 65.00 90 SER A N 1
ATOM 711 C CA . SER A 1 90 ? 1.613 -9.940 -2.127 1.00 65.00 90 SER A CA 1
ATOM 712 C C . SER A 1 90 ? 1.034 -10.806 -1.009 1.00 65.00 90 SER A C 1
ATOM 714 O O . SER A 1 90 ? 0.101 -10.383 -0.327 1.00 65.00 90 SER A O 1
ATOM 716 N N . LYS A 1 91 ? 1.606 -11.985 -0.740 1.00 70.06 91 LYS A N 1
ATOM 717 C CA . LYS A 1 91 ? 1.176 -12.866 0.358 1.00 70.06 91 LYS A CA 1
ATOM 718 C C . LYS A 1 91 ? 1.123 -12.153 1.715 1.00 70.06 91 LYS A C 1
ATOM 720 O O . LYS A 1 91 ? 0.222 -12.418 2.508 1.00 70.06 91 LYS A O 1
ATOM 725 N N . ARG A 1 92 ? 2.044 -11.219 1.986 1.00 69.31 92 ARG A N 1
ATOM 726 C CA . ARG A 1 92 ? 2.052 -10.440 3.241 1.00 69.31 92 ARG A CA 1
ATOM 727 C C . ARG A 1 92 ? 0.863 -9.489 3.367 1.00 69.31 92 ARG A C 1
ATOM 729 O O . ARG A 1 92 ? 0.339 -9.347 4.467 1.00 69.31 92 ARG A O 1
ATOM 736 N N . ILE A 1 93 ? 0.414 -8.907 2.254 1.00 72.94 93 ILE A N 1
ATOM 737 C CA . ILE A 1 93 ? -0.751 -8.012 2.201 1.00 72.94 93 ILE A CA 1
ATOM 738 C C . ILE A 1 93 ? -2.015 -8.777 2.612 1.00 72.94 93 ILE A C 1
ATOM 740 O O . ILE A 1 93 ? -2.764 -8.327 3.474 1.00 72.94 93 ILE A O 1
ATOM 744 N N . PHE A 1 94 ? -2.214 -9.974 2.055 1.00 69.31 94 PHE A N 1
ATOM 745 C CA . PHE A 1 94 ? -3.406 -10.789 2.316 1.00 69.31 94 PHE A CA 1
ATOM 746 C C . PHE A 1 94 ? -3.355 -11.556 3.645 1.00 69.31 94 PHE A C 1
ATOM 748 O O . PHE A 1 94 ? -4.393 -11.831 4.244 1.00 69.31 94 PHE A O 1
ATOM 755 N N . SER A 1 95 ? -2.160 -11.894 4.140 1.00 64.69 95 SER A N 1
ATOM 756 C CA . SER A 1 95 ? -1.991 -12.662 5.382 1.00 64.69 95 SER A CA 1
ATOM 757 C C . SER A 1 95 ? -2.311 -11.860 6.652 1.00 64.69 95 SER A C 1
ATOM 759 O O . SER A 1 95 ? -2.558 -12.456 7.703 1.00 64.69 95 SER A O 1
ATOM 761 N N . GLY A 1 96 ? -2.286 -10.526 6.592 1.00 55.41 96 GLY A N 1
ATOM 762 C CA . GLY A 1 96 ? -2.559 -9.651 7.729 1.00 55.41 96 GLY A CA 1
ATOM 763 C C . GLY A 1 96 ? -4.019 -9.204 7.770 1.00 55.41 96 GLY A C 1
ATOM 764 O O . GLY A 1 96 ? -4.381 -8.273 7.072 1.00 55.41 96 GLY A O 1
ATOM 765 N N . ASN A 1 97 ? -4.843 -9.829 8.617 1.00 51.41 97 ASN A N 1
ATOM 766 C CA . ASN A 1 97 ? -6.229 -9.446 8.971 1.00 51.41 97 ASN A CA 1
ATOM 767 C C . ASN A 1 97 ? -7.279 -9.325 7.842 1.00 51.41 97 ASN A C 1
ATOM 769 O O . ASN A 1 97 ? -8.458 -9.413 8.158 1.00 51.41 97 ASN A O 1
ATOM 773 N N . LEU A 1 98 ? -6.907 -9.214 6.562 1.00 58.06 98 LEU A N 1
ATOM 774 C CA . LEU A 1 98 ? -7.850 -9.082 5.440 1.00 58.06 98 LEU A CA 1
ATOM 775 C C . LEU A 1 98 ? -8.728 -10.334 5.244 1.00 58.06 98 LEU A C 1
ATOM 777 O O . LEU A 1 98 ? -9.865 -10.240 4.801 1.00 58.06 98 LEU A O 1
ATOM 781 N N . LEU A 1 99 ? -8.185 -11.511 5.574 1.00 54.72 99 LEU A N 1
ATOM 782 C CA . LEU A 1 99 ? -8.839 -12.817 5.412 1.00 54.72 99 LEU A CA 1
ATOM 783 C C . LEU A 1 99 ? -9.546 -13.323 6.678 1.00 54.72 99 LEU A C 1
ATOM 785 O O . LEU A 1 99 ? -10.140 -14.400 6.654 1.00 54.72 99 LEU A O 1
ATOM 789 N N . LYS A 1 100 ? -9.469 -12.592 7.795 1.00 44.19 100 LYS A N 1
ATOM 790 C CA . LYS A 1 100 ? -10.167 -12.975 9.027 1.00 44.19 100 LYS A CA 1
ATOM 791 C C . LYS A 1 100 ? -11.572 -12.378 8.991 1.00 44.19 100 LYS A C 1
ATOM 793 O O . LYS A 1 100 ? -11.786 -11.283 9.499 1.00 44.19 100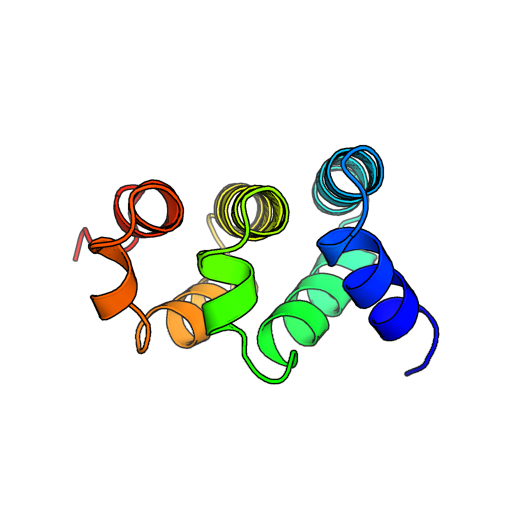 LYS A O 1
ATOM 798 N N . LYS A 1 101 ? -12.481 -13.081 8.317 1.00 40.72 101 LYS A N 1
ATOM 799 C CA . LYS A 1 101 ? -13.925 -12.877 8.454 1.00 40.72 101 LYS A CA 1
ATOM 800 C C . LYS A 1 101 ? -14.414 -13.475 9.769 1.00 40.72 101 LYS A C 1
ATOM 802 O O . LYS A 1 101 ? -13.895 -14.554 10.133 1.00 40.72 101 LYS A O 1
#

Foldseek 3Di:
DPPLLVLVVVQLPDQVSLVVLLVCCVPPPPCLLVNLVVLLVDDPNVCLLQRQGSVVNLVSSCVSPVDDPSNVVSLVSCVVVVVCCVRPRNVSVCVPPSPPD

pLDDT: mean 71.76, std 10.5, range [40.72, 86.31]

Radius of gyration: 12.53 Å; chains: 1; bounding box: 28×33×25 Å

Sequence (101 aa):
MGIVKLWVSMLIGEKFSSHVVEKCLKHLDESREQIIHELISVPRFEQLLQDPFANYIIQSALAITKQGPLHSLLVDAVQPHVTLCSNPYSKRIFSGNLLKK

Organism: Manihot esculenta (NCBI:txid3983)